Protein AF-A0A147KDA0-F1 (afdb_monomer)

pLDDT: mean 76.82, std 15.13, range [39.69, 91.69]

Mean predicted aligned error: 9.81 Å

Secondary structure (DSSP, 8-state):
----GGGS-GGG--HHHHHHHHHHHHHH-TT-HHHHHHHHHHHHHHHHHHHTTSTTSSS--

Organism: NCBI:txid665004

Nearest PDB structures (foldseek):
  3kbl-assembly2_C  TM=8.030E-01  e=6.656E+00  Caenorhabditis elegans
  1z2g-assembly1_A  TM=4.824E-01  e=5.203E+00  Saccharomyces cerevisiae

Radius of gyration: 15.13 Å; Cα contacts (8 Å, |Δi|>4): 26; chains: 1; bounding box: 37×33×38 Å

Foldseek 3Di:
DPPPCVPDPLLPDALVRLVVVLVCCCVPPVPPVVSNVSSVVSNVVNVVVVVVVPPPPPPDD

Solvent-accessible surface area (backbone atoms only — not comparable to full-atom values): 3914 Å² total; per-residue (Å²): 131,87,78,77,56,94,78,57,59,72,94,75,52,50,58,69,56,36,51,56,48,59,62,43,31,61,80,75,45,68,84,46,59,68,61,52,50,53,43,54,53,47,37,51,52,50,52,48,61,66,57,67,73,65,78,79,74,82,84,78,134

Sequence (61 aa):
MTQNWGMKPVGAMTAMEIRAALDRLDEVAPEDTALELALRHELYRVASEDWMFDEDSVLVG

Structure (mmCIF, N/CA/C/O backbone):
data_AF-A0A147KDA0-F1
#
_entry.id   AF-A0A147KDA0-F1
#
loop_
_atom_site.group_PDB
_atom_site.id
_atom_site.type_symbol
_atom_site.label_atom_id
_atom_site.label_alt_id
_atom_site.label_comp_id
_atom_site.label_asym_id
_atom_site.label_entity_id
_atom_site.label_seq_id
_atom_site.pdbx_PDB_ins_code
_atom_site.Cartn_x
_atom_site.Cartn_y
_atom_site.Cartn_z
_atom_site.occupancy
_atom_site.B_iso_or_equiv
_atom_site.auth_seq_id
_atom_site.auth_comp_id
_atom_site.auth_asym_id
_atom_site.auth_atom_id
_atom_site.pdbx_PDB_model_num
ATOM 1 N N . MET A 1 1 ? 2.230 20.077 3.294 1.00 39.69 1 MET A N 1
ATOM 2 C CA . MET A 1 1 ? 1.614 19.757 1.988 1.00 39.69 1 MET A CA 1
ATOM 3 C C . MET A 1 1 ? 0.681 18.579 2.197 1.00 39.69 1 MET A C 1
ATOM 5 O O . MET A 1 1 ? 1.160 17.496 2.509 1.00 39.69 1 MET A O 1
ATOM 9 N N . THR A 1 2 ? -0.633 18.792 2.120 1.00 51.94 2 THR A N 1
ATOM 10 C CA . THR A 1 2 ? -1.614 17.707 2.251 1.00 51.94 2 THR A CA 1
ATOM 11 C C . THR A 1 2 ? -1.581 16.894 0.966 1.00 51.94 2 THR A C 1
ATOM 13 O O . THR A 1 2 ? -2.084 17.312 -0.071 1.00 51.94 2 THR A O 1
ATOM 16 N N . GLN A 1 3 ? -0.879 15.774 1.020 1.00 55.66 3 GLN A N 1
ATOM 17 C CA . GLN A 1 3 ? -0.805 14.789 -0.047 1.00 55.66 3 GLN A CA 1
ATOM 18 C C . GLN A 1 3 ? -2.222 14.233 -0.303 1.00 55.66 3 GLN A C 1
ATOM 20 O O . GLN A 1 3 ? -2.751 13.475 0.505 1.00 55.66 3 GLN A O 1
ATOM 25 N N . ASN A 1 4 ? -2.871 14.696 -1.382 1.00 58.59 4 ASN A N 1
ATOM 26 C CA . ASN A 1 4 ? -4.266 14.399 -1.743 1.00 58.59 4 ASN A CA 1
ATOM 27 C C . ASN A 1 4 ? -4.400 13.009 -2.385 1.00 58.59 4 ASN A C 1
ATOM 29 O O . ASN A 1 4 ? -4.646 12.872 -3.581 1.00 58.59 4 ASN A O 1
ATOM 33 N N . TRP A 1 5 ? -4.134 11.968 -1.604 1.00 59.84 5 TRP A N 1
ATOM 34 C CA . TRP A 1 5 ? -4.017 10.599 -2.114 1.00 59.84 5 TRP A CA 1
ATOM 35 C C . TRP A 1 5 ? -5.360 9.892 -2.239 1.00 59.84 5 TRP A C 1
ATOM 37 O O . TRP A 1 5 ? -5.499 9.004 -3.071 1.00 59.84 5 TRP A O 1
ATOM 47 N N . GLY A 1 6 ? -6.379 10.367 -1.517 1.00 60.84 6 GLY A N 1
ATOM 48 C CA . GLY A 1 6 ? -7.737 9.821 -1.565 1.00 60.84 6 GLY A CA 1
ATOM 49 C C . GLY A 1 6 ? -8.441 9.931 -2.925 1.00 60.84 6 GLY A C 1
ATOM 50 O O . GLY A 1 6 ? -9.504 9.348 -3.091 1.00 60.84 6 GLY A O 1
ATOM 51 N N . MET A 1 7 ? -7.876 10.654 -3.900 1.00 68.38 7 MET A N 1
ATOM 52 C CA . MET A 1 7 ? -8.427 10.757 -5.261 1.00 68.38 7 MET A CA 1
ATOM 53 C C . MET A 1 7 ? -7.669 9.928 -6.307 1.00 68.38 7 MET A C 1
ATOM 55 O O . MET A 1 7 ? -8.164 9.777 -7.423 1.00 68.38 7 MET A O 1
ATOM 59 N N . LYS A 1 8 ? -6.474 9.407 -5.994 1.00 76.50 8 LYS A N 1
ATOM 60 C CA . LYS A 1 8 ? -5.661 8.665 -6.965 1.00 76.50 8 LYS A CA 1
ATOM 61 C C . LYS A 1 8 ? -5.974 7.169 -6.848 1.00 76.50 8 LYS A C 1
ATOM 63 O O . LYS A 1 8 ? -5.868 6.631 -5.748 1.00 76.50 8 LYS A O 1
ATOM 68 N N . PRO A 1 9 ? -6.355 6.478 -7.939 1.00 82.00 9 PRO A N 1
ATOM 69 C CA . PRO A 1 9 ? -6.565 5.038 -7.879 1.00 82.00 9 PRO A CA 1
ATOM 70 C C . PRO A 1 9 ? -5.245 4.342 -7.544 1.00 82.00 9 PRO A C 1
ATOM 72 O O . PRO A 1 9 ? -4.198 4.723 -8.071 1.00 82.00 9 PRO A O 1
ATOM 75 N N . VAL A 1 10 ? -5.312 3.306 -6.703 1.00 80.88 10 VAL A N 1
ATOM 76 C CA . VAL A 1 10 ? -4.144 2.526 -6.254 1.00 80.88 10 VAL A CA 1
ATOM 77 C C . 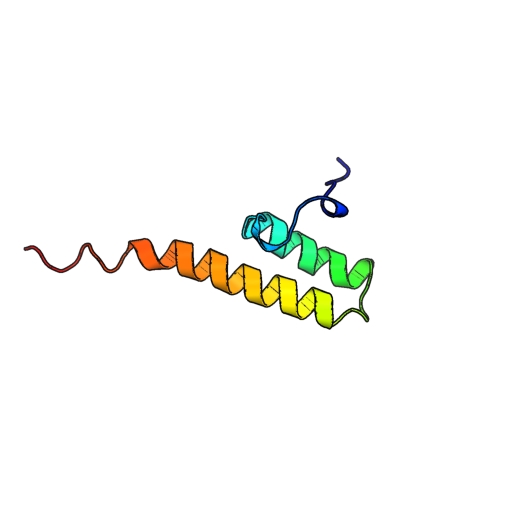VAL A 1 10 ? -3.302 2.063 -7.449 1.00 80.88 10 VAL A C 1
ATOM 79 O O . VAL A 1 10 ? -2.099 2.286 -7.459 1.00 80.88 10 VAL A O 1
ATOM 82 N N . GLY A 1 11 ? -3.951 1.591 -8.520 1.00 82.00 11 GLY A N 1
ATOM 83 C CA . GLY A 1 11 ? -3.309 1.160 -9.772 1.00 82.00 11 GLY A CA 1
ATOM 84 C C . GLY A 1 11 ? -2.484 2.216 -10.528 1.00 82.00 11 GLY A C 1
ATOM 85 O O . GLY A 1 11 ? -1.778 1.882 -11.473 1.00 82.00 11 GLY A O 1
ATOM 86 N N . ALA A 1 12 ? -2.592 3.496 -10.165 1.00 85.00 12 ALA A N 1
ATOM 87 C CA . ALA A 1 12 ? -1.826 4.588 -10.770 1.00 85.00 12 ALA A CA 1
ATOM 88 C C . ALA A 1 12 ? -0.752 5.158 -9.826 1.00 85.00 12 ALA A C 1
ATOM 90 O O . ALA A 1 12 ? -0.066 6.121 -10.186 1.00 85.00 12 ALA A O 1
ATOM 91 N N . MET A 1 13 ? -0.646 4.643 -8.598 1.00 86.12 13 MET A N 1
ATOM 92 C CA . MET A 1 13 ? 0.324 5.111 -7.613 1.00 86.12 13 MET A CA 1
ATOM 93 C C . MET A 1 13 ? 1.712 4.528 -7.891 1.00 86.12 13 MET A C 1
ATOM 95 O O . MET A 1 13 ? 1.873 3.378 -8.280 1.00 86.12 13 MET A O 1
ATOM 99 N N . THR A 1 14 ? 2.736 5.341 -7.668 1.00 88.06 14 THR A N 1
ATOM 100 C CA . THR A 1 14 ? 4.136 4.904 -7.681 1.00 88.06 14 THR A CA 1
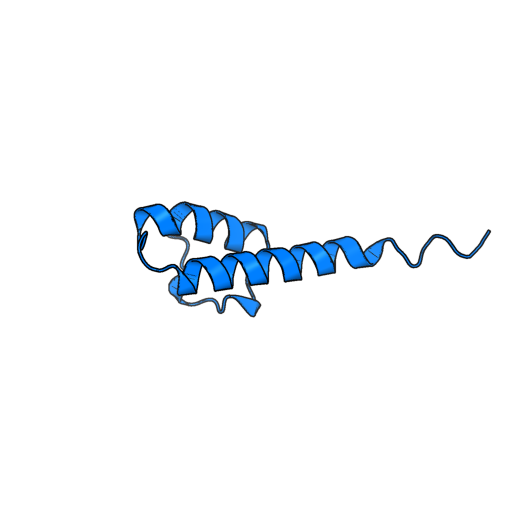ATOM 101 C C . THR A 1 14 ? 4.462 4.112 -6.415 1.00 88.06 14 THR A C 1
ATOM 103 O O . THR A 1 14 ? 3.810 4.288 -5.385 1.00 88.06 14 THR A O 1
ATOM 106 N N . ALA A 1 15 ? 5.531 3.310 -6.433 1.00 88.25 15 ALA A N 1
ATOM 107 C CA . ALA A 1 15 ? 5.982 2.571 -5.249 1.00 88.25 15 ALA A CA 1
ATOM 108 C C . ALA A 1 15 ? 6.213 3.480 -4.021 1.00 88.25 15 ALA A C 1
ATOM 110 O O . ALA A 1 15 ? 5.897 3.100 -2.893 1.00 88.25 15 ALA A O 1
ATOM 111 N N . MET A 1 16 ? 6.707 4.708 -4.231 1.00 87.75 16 MET A N 1
ATOM 112 C CA . MET A 1 16 ? 6.880 5.701 -3.162 1.00 87.75 16 MET A CA 1
ATOM 113 C C . MET A 1 16 ? 5.546 6.175 -2.576 1.00 87.75 16 MET A C 1
ATOM 115 O O . MET A 1 16 ? 5.414 6.281 -1.356 1.00 87.75 16 MET A O 1
ATOM 119 N N . GLU A 1 17 ? 4.560 6.452 -3.432 1.00 88.69 17 GLU A N 1
ATOM 120 C CA . GLU A 1 17 ? 3.218 6.848 -2.998 1.00 88.69 17 GLU A CA 1
ATOM 121 C C . GLU A 1 17 ? 2.517 5.696 -2.265 1.00 88.69 17 GLU A C 1
ATOM 123 O O . GLU A 1 17 ? 1.947 5.897 -1.201 1.00 88.69 17 GLU A O 1
ATOM 128 N N . ILE A 1 18 ? 2.622 4.463 -2.758 1.00 89.56 18 ILE A N 1
ATOM 129 C CA . ILE A 1 18 ? 2.018 3.297 -2.099 1.00 89.56 18 ILE A CA 1
ATOM 130 C C . ILE A 1 18 ? 2.643 3.068 -0.717 1.00 89.56 18 ILE A C 1
ATOM 132 O O . ILE A 1 18 ? 1.939 2.802 0.258 1.00 89.56 18 ILE A O 1
ATOM 136 N N . ARG A 1 19 ? 3.967 3.221 -0.596 1.00 89.44 19 ARG A N 1
ATOM 137 C CA . ARG A 1 19 ? 4.669 3.008 0.674 1.00 89.44 19 ARG A CA 1
ATOM 138 C C . ARG A 1 19 ? 4.276 4.015 1.747 1.00 89.44 19 ARG A C 1
ATOM 140 O O . ARG A 1 19 ? 4.050 3.613 2.881 1.00 89.44 19 ARG A O 1
ATOM 147 N N . ALA A 1 20 ? 4.153 5.296 1.410 1.00 89.38 20 ALA A N 1
ATOM 148 C CA . ALA A 1 20 ? 3.685 6.266 2.400 1.00 89.38 20 ALA A CA 1
ATOM 149 C C . ALA A 1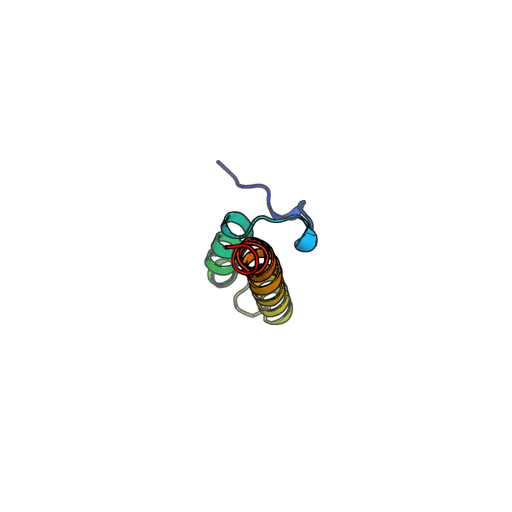 20 ? 2.173 6.134 2.688 1.00 89.38 20 ALA A C 1
ATOM 151 O O . ALA A 1 20 ? 1.696 6.668 3.686 1.00 89.38 20 ALA A O 1
ATOM 152 N N . ALA A 1 21 ? 1.415 5.419 1.843 1.00 87.75 21 ALA A N 1
ATOM 153 C CA . ALA A 1 21 ? -0.012 5.201 2.050 1.00 87.75 21 ALA A CA 1
ATOM 154 C C . ALA A 1 21 ? -0.189 4.088 3.076 1.00 87.75 21 ALA A C 1
ATOM 156 O O . ALA A 1 21 ? -1.010 4.223 3.972 1.00 87.75 21 ALA A O 1
ATOM 157 N N . LEU A 1 22 ? 0.651 3.051 2.990 1.00 88.56 22 LEU A N 1
ATOM 158 C CA . LEU A 1 22 ? 0.795 2.020 4.015 1.00 88.56 22 LEU A CA 1
ATOM 159 C C . LEU A 1 22 ? 1.253 2.598 5.360 1.00 88.56 22 LEU A C 1
ATOM 161 O O . LEU A 1 22 ? 0.701 2.219 6.383 1.00 88.56 22 LEU A O 1
ATOM 165 N N . ASP A 1 23 ? 2.211 3.528 5.358 1.00 89.31 23 ASP A N 1
ATOM 166 C CA . ASP A 1 23 ? 2.712 4.170 6.586 1.00 89.31 23 ASP A CA 1
ATOM 167 C C . ASP A 1 23 ? 1.600 4.935 7.325 1.00 89.31 23 ASP A C 1
ATOM 169 O O . ASP A 1 23 ? 1.430 4.801 8.531 1.00 89.31 23 ASP A O 1
ATOM 173 N N . ARG A 1 24 ? 0.762 5.657 6.572 1.00 87.69 24 ARG A N 1
ATOM 174 C CA . ARG A 1 24 ? -0.403 6.363 7.122 1.00 87.69 24 ARG A CA 1
ATOM 175 C C . ARG A 1 24 ? -1.602 5.474 7.404 1.00 87.69 24 ARG A C 1
ATOM 177 O O . ARG A 1 24 ? -2.503 5.904 8.118 1.00 87.69 24 ARG A O 1
ATOM 184 N N . LEU A 1 25 ? -1.677 4.285 6.815 1.00 86.06 25 LEU A N 1
ATOM 185 C CA . LEU A 1 25 ? -2.841 3.424 6.986 1.00 86.06 25 LEU A CA 1
ATOM 186 C C . LEU A 1 25 ? -3.010 3.025 8.454 1.00 86.06 25 LEU A C 1
ATOM 188 O O . LEU A 1 25 ? -4.131 3.039 8.949 1.00 86.06 25 LEU A O 1
ATOM 192 N N . ASP A 1 26 ? -1.902 2.779 9.154 1.00 82.44 26 ASP A N 1
ATOM 193 C CA . ASP A 1 26 ? -1.893 2.487 10.591 1.00 82.44 26 ASP A CA 1
ATOM 194 C C . ASP A 1 26 ? -2.470 3.648 11.424 1.00 82.44 26 ASP A C 1
ATOM 196 O O . ASP A 1 26 ? -3.219 3.439 12.375 1.00 82.44 26 ASP A O 1
ATOM 200 N N . GLU A 1 27 ? -2.211 4.894 11.014 1.00 84.19 27 GLU A N 1
ATOM 201 C CA . GLU A 1 27 ? -2.703 6.091 11.706 1.00 84.19 27 GLU A CA 1
ATOM 202 C C . GLU A 1 27 ? -4.172 6.417 11.386 1.00 84.19 27 GLU A C 1
ATOM 204 O O . GLU A 1 27 ? -4.883 6.982 12.220 1.00 84.19 27 GLU A O 1
ATOM 209 N N . VAL A 1 28 ? -4.626 6.125 10.161 1.00 83.50 28 VAL A N 1
ATOM 210 C CA . VAL A 1 28 ? -5.916 6.608 9.632 1.00 83.50 2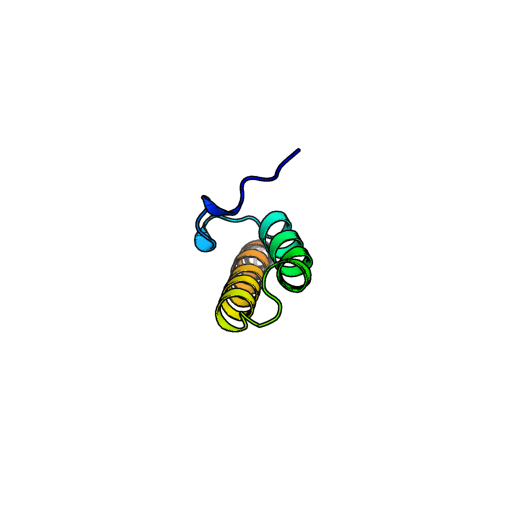8 VAL A CA 1
ATOM 211 C C . VAL A 1 28 ? -6.998 5.524 9.644 1.00 83.50 28 VAL A C 1
ATOM 213 O O . VAL A 1 28 ? -8.166 5.835 9.875 1.00 83.50 28 VAL A O 1
ATOM 216 N N . ALA A 1 29 ? -6.632 4.269 9.382 1.00 81.44 29 ALA A N 1
ATOM 217 C CA . ALA A 1 29 ? -7.549 3.133 9.322 1.00 81.44 29 ALA A CA 1
ATOM 218 C C . ALA A 1 29 ? -6.816 1.807 9.631 1.00 81.44 29 ALA A C 1
ATOM 220 O O . ALA A 1 29 ? -6.700 0.950 8.752 1.00 81.44 29 ALA A O 1
ATOM 221 N N . PRO A 1 30 ? -6.351 1.605 10.881 1.00 79.19 30 PRO A N 1
ATOM 222 C CA . PRO A 1 30 ? -5.577 0.418 11.271 1.00 79.19 30 PRO A CA 1
ATOM 223 C C . PRO A 1 30 ? -6.353 -0.900 11.118 1.00 79.19 30 PRO A C 1
ATOM 225 O O . PRO A 1 30 ? -5.769 -1.978 11.048 1.00 79.19 30 PRO A O 1
ATOM 228 N N . GLU A 1 31 ? -7.682 -0.827 11.067 1.00 89.31 31 GLU A N 1
ATOM 229 C CA . GLU A 1 31 ? -8.574 -1.984 10.9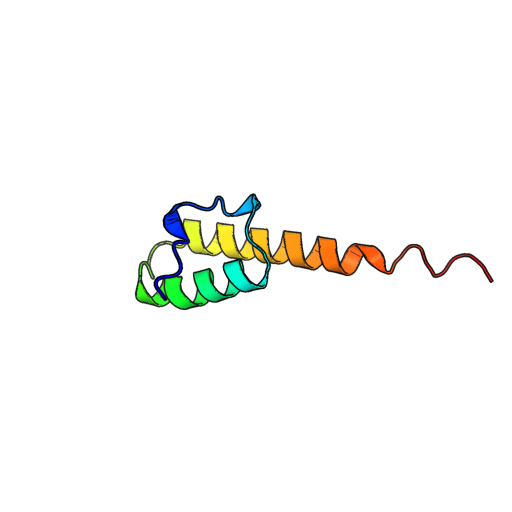54 1.00 89.31 31 GLU A CA 1
ATOM 230 C C . GLU A 1 31 ? -8.877 -2.356 9.493 1.00 89.31 31 GLU A C 1
ATOM 232 O O . GLU A 1 31 ? -9.456 -3.411 9.224 1.00 89.31 31 GLU A O 1
ATOM 237 N N . ASP A 1 32 ? -8.496 -1.509 8.530 1.00 87.00 32 ASP A N 1
ATOM 238 C CA . ASP A 1 32 ? -8.808 -1.710 7.115 1.00 87.00 32 ASP A CA 1
ATOM 239 C C . ASP A 1 32 ? -7.767 -2.613 6.437 1.00 87.00 32 ASP A C 1
ATOM 241 O O . ASP A 1 32 ? -6.931 -2.205 5.624 1.00 87.00 32 ASP A O 1
ATOM 245 N N . THR A 1 33 ? -7.833 -3.899 6.786 1.00 89.50 33 THR A N 1
ATOM 246 C CA . THR A 1 33 ? -6.975 -4.943 6.210 1.00 89.50 33 THR A CA 1
ATOM 247 C C . THR A 1 33 ? -7.165 -5.076 4.696 1.00 89.50 33 THR A C 1
ATOM 249 O O . THR A 1 33 ? -6.235 -5.451 3.982 1.00 89.50 33 THR A O 1
ATOM 252 N N . ALA A 1 34 ? -8.358 -4.771 4.175 1.00 89.62 34 ALA A N 1
ATOM 253 C CA . ALA A 1 34 ? -8.630 -4.855 2.743 1.00 89.62 34 ALA A CA 1
ATOM 254 C C . ALA A 1 34 ? -7.826 -3.803 1.966 1.00 89.62 34 ALA A C 1
ATOM 256 O O . ALA A 1 34 ? -7.190 -4.133 0.960 1.00 89.62 34 ALA A O 1
ATOM 257 N N . LEU A 1 35 ? -7.801 -2.563 2.461 1.00 86.38 35 LEU A N 1
ATOM 258 C CA . LEU A 1 35 ? -6.982 -1.496 1.896 1.00 86.38 35 LEU A CA 1
ATOM 259 C C . LEU A 1 35 ? -5.483 -1.795 2.038 1.00 86.38 35 LEU A C 1
ATOM 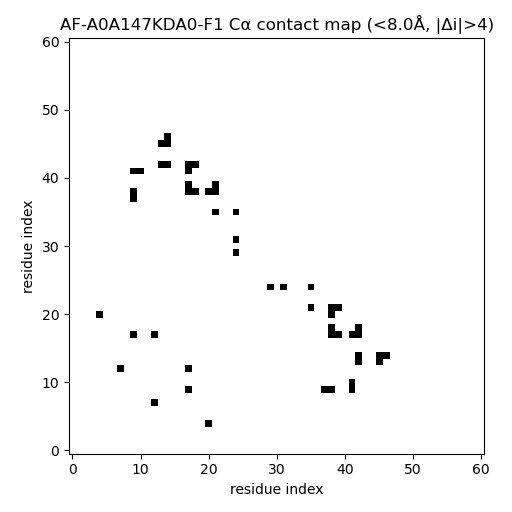261 O O . LEU A 1 35 ? -4.721 -1.593 1.090 1.00 86.38 35 LEU A O 1
ATOM 265 N N . GLU A 1 36 ? -5.065 -2.347 3.177 1.00 90.12 36 GLU A N 1
ATOM 266 C CA . GLU A 1 36 ? -3.675 -2.745 3.414 1.00 90.12 36 GLU A CA 1
ATOM 267 C C . GLU A 1 36 ? -3.181 -3.774 2.383 1.00 90.12 36 GLU A C 1
ATOM 269 O O . GLU A 1 36 ? -2.117 -3.613 1.776 1.00 90.12 36 GLU A O 1
ATOM 274 N N . LEU A 1 37 ? -3.974 -4.824 2.148 1.00 91.69 37 LEU A N 1
ATOM 275 C CA . LEU A 1 37 ? -3.661 -5.872 1.179 1.00 91.69 37 LEU A CA 1
ATOM 276 C C . LEU A 1 37 ? -3.630 -5.333 -0.252 1.00 91.69 37 LEU A C 1
ATOM 278 O O . LEU A 1 37 ? -2.726 -5.687 -1.010 1.00 91.69 37 LEU A O 1
ATOM 282 N N . ALA A 1 38 ? -4.570 -4.455 -0.615 1.00 90.50 38 ALA A N 1
ATOM 283 C CA . ALA A 1 38 ? -4.599 -3.829 -1.935 1.00 90.50 38 ALA A CA 1
ATOM 284 C C . ALA A 1 38 ? -3.334 -2.994 -2.197 1.00 90.50 38 ALA A C 1
ATOM 286 O O . ALA A 1 38 ? -2.719 -3.122 -3.256 1.00 90.50 38 ALA A O 1
ATOM 287 N N . LEU A 1 39 ? -2.901 -2.196 -1.216 1.00 89.38 39 LEU A N 1
ATOM 288 C CA . LEU A 1 39 ? -1.671 -1.407 -1.312 1.00 89.38 39 LEU A CA 1
ATOM 289 C C . LEU A 1 39 ? -0.425 -2.300 -1.391 1.00 89.38 39 LEU A C 1
ATOM 291 O O . LEU A 1 39 ? 0.447 -2.059 -2.221 1.00 89.38 39 LEU A O 1
ATOM 295 N N . ARG A 1 40 ? -0.329 -3.363 -0.581 1.00 90.69 40 ARG A N 1
ATOM 296 C CA . ARG A 1 40 ? 0.812 -4.296 -0.651 1.00 90.69 40 ARG A CA 1
ATOM 297 C C . ARG A 1 40 ? 0.884 -5.046 -1.977 1.00 90.69 40 ARG A C 1
ATOM 299 O O . ARG A 1 40 ? 1.976 -5.206 -2.518 1.00 90.69 40 ARG A O 1
ATOM 306 N N . HIS A 1 41 ? -0.256 -5.488 -2.501 1.00 91.69 41 HIS A N 1
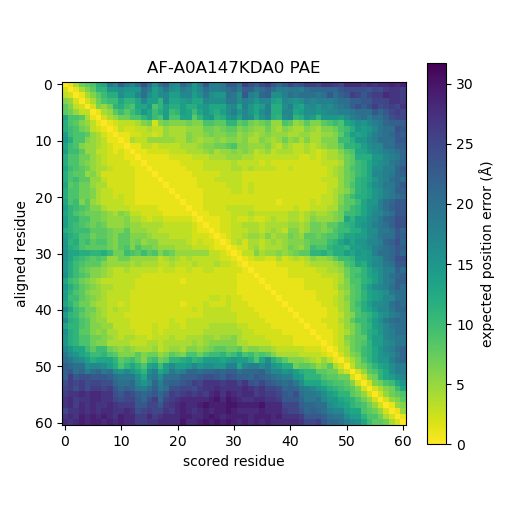ATOM 307 C CA . HIS A 1 41 ? -0.320 -6.150 -3.799 1.00 91.69 41 HIS A CA 1
ATOM 308 C C . HIS A 1 41 ? 0.168 -5.219 -4.914 1.00 91.69 41 HIS A C 1
ATOM 310 O O . HIS A 1 41 ? 0.985 -5.609 -5.746 1.00 91.69 41 HIS A O 1
ATOM 316 N N . GLU A 1 42 ? -0.281 -3.967 -4.897 1.00 90.00 42 GLU A N 1
ATOM 317 C CA . GLU A 1 42 ? 0.142 -2.975 -5.878 1.00 90.00 42 GLU A CA 1
ATOM 318 C C . GLU A 1 42 ? 1.630 -2.628 -5.757 1.00 90.00 42 GLU A C 1
ATOM 320 O O . GLU A 1 42 ? 2.325 -2.526 -6.766 1.00 90.00 42 GLU A O 1
ATOM 325 N N . LEU A 1 43 ? 2.153 -2.521 -4.530 1.00 89.19 43 LEU A N 1
ATOM 326 C CA . LEU A 1 43 ? 3.581 -2.310 -4.301 1.00 89.19 43 LEU A CA 1
ATOM 327 C C . LEU A 1 43 ? 4.413 -3.431 -4.930 1.00 89.19 43 LEU A C 1
ATOM 329 O O . LEU A 1 43 ? 5.439 -3.160 -5.549 1.00 89.19 43 LEU A O 1
ATOM 333 N N . TYR A 1 44 ? 3.958 -4.678 -4.795 1.00 88.44 44 TYR A N 1
ATOM 334 C CA . TYR A 1 44 ? 4.612 -5.829 -5.407 1.00 88.44 44 TYR A CA 1
ATOM 335 C C . TYR A 1 44 ? 4.537 -5.791 -6.938 1.00 88.44 44 TYR A C 1
ATOM 337 O O . TYR A 1 44 ? 5.533 -6.084 -7.596 1.00 88.44 44 TYR A O 1
ATOM 345 N N . ARG A 1 45 ? 3.390 -5.391 -7.506 1.00 88.50 45 ARG A N 1
ATOM 346 C CA . ARG A 1 45 ? 3.208 -5.224 -8.956 1.00 88.50 45 ARG A CA 1
ATOM 347 C C . ARG A 1 45 ? 4.198 -4.205 -9.520 1.00 88.50 45 ARG A C 1
ATOM 349 O O . ARG A 1 45 ? 4.982 -4.554 -10.394 1.00 88.50 45 ARG A O 1
ATOM 356 N N . VAL A 1 46 ? 4.213 -2.996 -8.959 1.00 87.31 46 VAL A N 1
ATOM 357 C CA . VAL A 1 46 ? 5.074 -1.897 -9.420 1.00 87.31 46 VAL A CA 1
ATOM 358 C C . VAL A 1 46 ? 6.557 -2.220 -9.214 1.00 87.31 46 VAL A C 1
ATOM 360 O O . VAL A 1 46 ? 7.370 -1.925 -10.082 1.00 87.31 46 VAL A O 1
ATOM 363 N N . ALA A 1 47 ? 6.926 -2.864 -8.101 1.00 83.62 47 ALA A N 1
ATOM 364 C CA . ALA A 1 47 ? 8.305 -3.301 -7.869 1.00 83.62 47 ALA A CA 1
ATOM 365 C C . ALA A 1 47 ? 8.735 -4.431 -8.820 1.00 83.62 47 ALA A C 1
ATOM 367 O O . ALA A 1 47 ? 9.886 -4.472 -9.242 1.00 83.62 47 ALA A O 1
ATOM 368 N N . SER A 1 48 ? 7.820 -5.336 -9.181 1.00 81.12 48 SER A N 1
ATOM 369 C CA . SER A 1 48 ? 8.101 -6.393 -10.158 1.00 81.12 48 SER A CA 1
ATOM 370 C C . SER A 1 48 ? 8.235 -5.828 -11.573 1.00 81.12 48 SER A C 1
ATOM 372 O O . SER A 1 48 ? 9.103 -6.270 -12.314 1.00 81.12 48 SER A O 1
ATOM 374 N N . GLU A 1 49 ? 7.420 -4.837 -11.946 1.00 75.00 49 GLU A N 1
ATOM 375 C CA . GLU A 1 49 ? 7.552 -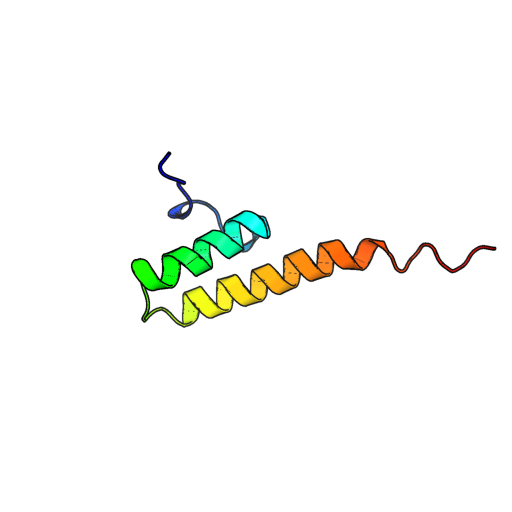4.126 -13.226 1.00 75.00 49 GLU A CA 1
ATOM 376 C C . GLU A 1 49 ? 8.886 -3.379 -13.338 1.00 75.00 49 GLU A C 1
ATOM 378 O O . GLU A 1 49 ? 9.474 -3.364 -14.414 1.00 75.00 49 GLU A O 1
ATOM 383 N N . ASP A 1 50 ? 9.384 -2.809 -12.238 1.00 63.12 50 ASP A N 1
ATOM 384 C CA . ASP A 1 50 ? 10.701 -2.162 -12.177 1.00 63.12 50 ASP A CA 1
ATOM 385 C C . ASP A 1 50 ? 11.847 -3.179 -12.358 1.00 63.12 50 ASP A C 1
ATOM 387 O O . ASP A 1 50 ? 12.828 -2.904 -13.043 1.00 63.12 50 ASP A O 1
ATOM 391 N N . TRP A 1 51 ? 11.695 -4.395 -11.817 1.00 59.62 51 TRP A N 1
ATOM 392 C CA . TRP A 1 51 ? 12.692 -5.471 -11.911 1.00 59.62 51 TRP A CA 1
ATOM 393 C C . TRP A 1 51 ? 12.666 -6.265 -13.226 1.00 59.62 51 TRP A C 1
ATOM 395 O O . TRP A 1 51 ? 13.669 -6.877 -13.585 1.00 59.62 51 TRP A O 1
ATOM 405 N N . MET A 1 52 ? 11.558 -6.261 -13.975 1.00 57.09 52 MET A N 1
ATOM 406 C CA . MET A 1 52 ? 11.456 -6.975 -15.260 1.00 57.09 52 MET A CA 1
ATOM 407 C C . MET A 1 52 ? 12.271 -6.334 -16.401 1.00 57.09 52 MET A C 1
ATOM 409 O O . MET A 1 52 ? 12.305 -6.884 -17.500 1.00 57.09 52 MET A O 1
ATOM 413 N N . PHE A 1 53 ? 12.958 -5.212 -16.164 1.00 54.28 53 PHE A N 1
ATOM 414 C CA . PHE A 1 53 ? 13.799 -4.551 -17.169 1.00 54.28 53 PHE A CA 1
ATOM 415 C C . PHE A 1 53 ? 15.242 -5.087 -17.278 1.00 54.28 53 PHE A C 1
ATOM 417 O O . PHE A 1 53 ? 15.949 -4.670 -18.194 1.00 54.28 53 PHE A O 1
ATOM 424 N N . ASP A 1 54 ? 15.679 -6.029 -16.431 1.00 54.09 54 ASP A N 1
ATOM 425 C CA . ASP A 1 54 ? 17.069 -6.535 -16.449 1.00 54.09 54 ASP A CA 1
ATOM 426 C C . ASP A 1 54 ? 17.271 -7.909 -17.134 1.00 54.09 54 ASP A C 1
ATOM 428 O O . ASP A 1 54 ? 18.407 -8.283 -17.430 1.00 54.09 54 ASP A O 1
ATOM 432 N N . GLU A 1 55 ? 16.215 -8.669 -17.461 1.00 52.84 55 GLU A N 1
ATOM 433 C CA . GLU A 1 55 ? 16.373 -10.051 -17.975 1.00 52.84 55 GLU A CA 1
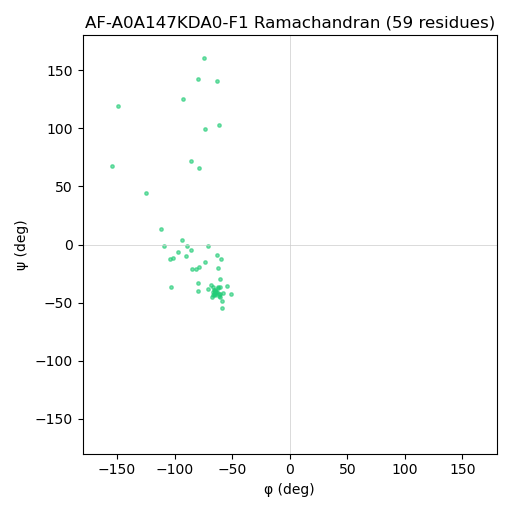ATOM 434 C C . GLU A 1 55 ? 16.507 -10.169 -19.513 1.00 52.84 55 GLU A C 1
ATOM 436 O O . GLU A 1 55 ? 16.728 -11.262 -20.024 1.00 52.84 55 GLU A O 1
ATOM 441 N N . ASP A 1 56 ? 16.455 -9.068 -20.276 1.00 53.44 56 ASP A N 1
ATOM 442 C CA . ASP A 1 56 ? 16.658 -9.104 -21.744 1.00 53.44 56 ASP A CA 1
ATOM 443 C C . ASP A 1 56 ? 18.099 -8.744 -22.178 1.00 53.44 56 ASP A C 1
ATOM 445 O O . ASP A 1 56 ? 18.465 -8.892 -23.341 1.00 53.44 56 ASP A O 1
ATOM 449 N N . SER A 1 57 ? 18.975 -8.318 -21.255 1.00 52.50 57 SER A N 1
ATOM 450 C CA . SER A 1 57 ? 20.341 -7.863 -21.599 1.00 52.50 57 SER A CA 1
ATOM 451 C C . SER A 1 57 ? 21.444 -8.932 -21.520 1.00 52.50 57 SER A C 1
ATOM 453 O O . SER A 1 57 ? 22.607 -8.605 -21.748 1.00 52.50 57 SER A O 1
ATOM 455 N N . VAL A 1 58 ? 21.136 -10.206 -21.231 1.00 55.94 58 VAL A N 1
ATOM 456 C CA . VAL A 1 58 ? 22.173 -11.248 -21.008 1.00 55.94 58 VAL A CA 1
ATOM 457 C C . VAL A 1 58 ? 22.244 -12.342 -22.085 1.00 55.94 58 VAL A C 1
ATOM 459 O O . VAL A 1 58 ? 22.924 -13.346 -21.889 1.00 55.94 58 VAL A O 1
ATOM 462 N N . LEU A 1 59 ? 21.608 -12.164 -23.250 1.00 54.41 59 LEU A N 1
ATOM 463 C CA . LEU A 1 59 ? 21.721 -13.109 -24.377 1.00 54.41 59 LEU A CA 1
ATOM 464 C C . LEU A 1 59 ? 22.176 -12.463 -25.696 1.00 54.41 59 LEU A C 1
ATOM 466 O O . LEU A 1 59 ? 21.673 -12.799 -26.767 1.00 54.41 59 LEU A O 1
ATOM 470 N N . VAL A 1 60 ? 23.194 -11.597 -25.655 1.00 54.97 60 VAL A N 1
ATOM 471 C CA . VAL A 1 60 ? 24.083 -11.429 -26.817 1.00 54.97 60 VAL A CA 1
ATOM 472 C C . VAL A 1 60 ? 25.500 -11.052 -26.371 1.00 54.97 60 VAL A C 1
ATOM 474 O O . VAL A 1 60 ? 25.709 -10.032 -25.718 1.00 54.97 60 VAL A O 1
ATOM 477 N N . GLY A 1 61 ? 26.473 -11.901 -26.709 1.00 46.16 61 GLY A N 1
ATOM 478 C CA . GLY A 1 61 ? 27.895 -11.707 -26.415 1.00 46.16 61 GLY A CA 1
ATOM 479 C C . GLY A 1 61 ? 28.673 -13.007 -26.429 1.00 46.16 61 GLY A C 1
ATOM 480 O O . GLY A 1 61 ? 29.062 -13.446 -25.328 1.00 46.16 61 GLY A O 1
#